Protein AF-A0AB39XY47-F1 (afdb_monomer)

Mean predicted aligned error: 8.13 Å

InterPro domains:
  IPR036514 SGNH hydrolase superfamily [G3DSA:3.40.50.1110] (25-160)

Radius of gyration: 15.99 Å; Cα contacts (8 Å, |Δi|>4): 198; chains: 1; bounding box: 39×41×41 Å

Structure (mmCIF, N/CA/C/O backbone):
data_AF-A0AB39XY47-F1
#
_entry.id   AF-A0AB39XY47-F1
#
loop_
_atom_site.group_PDB
_atom_site.id
_atom_site.type_symbol
_atom_site.label_atom_id
_atom_site.label_alt_id
_atom_site.label_comp_id
_atom_site.label_asym_id
_atom_site.label_entity_id
_atom_site.label_seq_id
_atom_site.pdbx_PDB_ins_code
_atom_site.Cartn_x
_atom_site.Cartn_y
_atom_site.Cartn_z
_atom_site.occupancy
_atom_site.B_iso_or_equiv
_atom_site.auth_seq_id
_atom_site.auth_comp_id
_atom_site.auth_asym_id
_atom_site.auth_atom_id
_atom_site.pdbx_PDB_model_num
ATOM 1 N N . MET A 1 1 ? 9.569 21.085 -5.834 1.00 30.84 1 MET A N 1
ATOM 2 C CA . MET A 1 1 ? 8.261 20.396 -5.794 1.00 30.84 1 MET A CA 1
ATOM 3 C C . MET A 1 1 ? 8.424 19.084 -6.537 1.00 30.84 1 MET A C 1
ATOM 5 O O . MET A 1 1 ? 8.742 19.128 -7.716 1.00 30.84 1 MET A O 1
ATOM 9 N N . ALA A 1 2 ? 8.332 17.947 -5.846 1.00 34.78 2 ALA A N 1
ATOM 10 C CA . ALA A 1 2 ? 8.385 16.633 -6.486 1.00 34.78 2 ALA A CA 1
ATOM 11 C C . ALA A 1 2 ? 7.051 16.361 -7.199 1.00 34.78 2 ALA A C 1
ATOM 13 O O . ALA A 1 2 ? 5.996 16.727 -6.678 1.00 34.78 2 ALA A O 1
ATOM 14 N N . ALA A 1 3 ? 7.094 15.762 -8.390 1.00 32.22 3 ALA A N 1
ATOM 15 C CA . ALA A 1 3 ? 5.884 15.303 -9.063 1.00 32.22 3 ALA A CA 1
ATOM 16 C C . ALA A 1 3 ? 5.197 14.214 -8.206 1.00 32.22 3 ALA A C 1
ATOM 18 O O . ALA A 1 3 ? 5.885 13.444 -7.537 1.00 32.22 3 ALA A O 1
ATOM 19 N N . PRO A 1 4 ? 3.856 14.149 -8.162 1.00 38.88 4 PRO A N 1
ATOM 20 C CA . PRO A 1 4 ? 3.168 13.101 -7.415 1.00 38.88 4 PRO A CA 1
ATOM 21 C C . PRO A 1 4 ? 3.495 11.710 -8.002 1.00 38.88 4 PRO A C 1
ATOM 23 O O . PRO A 1 4 ? 3.726 11.613 -9.212 1.00 38.88 4 PRO A O 1
ATOM 26 N N . PRO A 1 5 ? 3.496 10.635 -7.187 1.00 45.25 5 PRO A N 1
ATOM 27 C CA . PRO A 1 5 ? 3.678 9.271 -7.681 1.00 45.25 5 PRO A CA 1
ATOM 28 C C . PRO A 1 5 ? 2.597 8.890 -8.687 1.00 45.25 5 PRO A C 1
ATOM 30 O O . PRO A 1 5 ? 1.544 9.538 -8.782 1.00 45.25 5 PRO A O 1
ATOM 33 N N . ARG A 1 6 ? 2.837 7.804 -9.426 1.00 44.44 6 ARG A N 1
ATOM 34 C CA . ARG A 1 6 ? 1.897 7.312 -10.431 1.00 44.44 6 ARG A CA 1
ATOM 35 C C . ARG A 1 6 ? 0.641 6.784 -9.737 1.00 44.44 6 ARG A C 1
ATOM 37 O O . ARG A 1 6 ? 0.554 5.628 -9.367 1.00 44.44 6 ARG A O 1
ATOM 44 N N . ARG A 1 7 ? -0.365 7.655 -9.606 1.00 50.88 7 ARG A N 1
ATOM 45 C CA . ARG A 1 7 ? -1.722 7.345 -9.122 1.00 50.88 7 ARG A CA 1
ATOM 46 C C . ARG A 1 7 ? -1.761 6.598 -7.780 1.00 50.88 7 ARG A C 1
ATOM 48 O O . ARG A 1 7 ? -2.158 5.441 -7.716 1.00 50.88 7 ARG A O 1
ATOM 55 N N . ILE A 1 8 ? -1.591 7.334 -6.686 1.00 37.81 8 ILE A N 1
ATOM 56 C CA . ILE A 1 8 ? -2.394 7.032 -5.492 1.00 37.81 8 ILE A CA 1
ATOM 57 C C . ILE A 1 8 ? -3.753 7.711 -5.707 1.00 37.81 8 ILE A C 1
ATOM 59 O O . ILE A 1 8 ? -3.906 8.908 -5.459 1.00 37.81 8 ILE A O 1
ATOM 63 N N . ARG A 1 9 ? -4.723 6.983 -6.271 1.00 37.09 9 ARG A N 1
ATOM 64 C CA . ARG A 1 9 ? -6.141 7.381 -6.263 1.00 37.09 9 ARG A CA 1
ATOM 65 C C . ARG A 1 9 ? -6.869 6.499 -5.248 1.00 37.09 9 ARG A C 1
ATOM 67 O O . ARG A 1 9 ? -6.619 5.302 -5.195 1.00 37.09 9 ARG A O 1
ATOM 74 N N . GLU A 1 10 ? -7.704 7.111 -4.407 1.00 35.38 10 GLU A N 1
ATOM 75 C CA . GLU A 1 10 ? -8.550 6.397 -3.441 1.00 35.38 10 GLU A CA 1
ATOM 76 C C . GLU A 1 10 ? -9.619 5.593 -4.203 1.00 35.38 10 GLU A C 1
ATOM 78 O O . GLU A 1 10 ? -10.635 6.164 -4.588 1.00 35.38 10 GLU A O 1
ATOM 83 N N . ASP A 1 11 ? -9.417 4.287 -4.387 1.00 39.16 11 ASP A N 1
ATOM 84 C CA . ASP A 1 11 ? -10.486 3.357 -4.770 1.00 39.16 11 ASP A CA 1
ATOM 85 C C . ASP A 1 11 ? -10.855 2.526 -3.532 1.00 39.16 11 ASP A C 1
ATOM 87 O O . ASP A 1 11 ? -10.075 1.704 -3.058 1.00 39.16 11 ASP A O 1
ATOM 91 N N . LEU A 1 12 ? -12.018 2.815 -2.939 1.00 44.34 12 LEU A N 1
ATOM 92 C CA . LEU A 1 12 ? -12.516 2.160 -1.724 1.00 44.34 12 LEU A CA 1
ATOM 93 C C . LEU A 1 12 ? -13.264 0.868 -2.098 1.00 44.34 12 LEU A C 1
ATOM 95 O O . LEU A 1 12 ? -14.241 0.935 -2.844 1.00 44.34 12 LEU A O 1
ATOM 99 N N . ARG A 1 13 ? -12.873 -0.284 -1.538 1.00 46.62 13 ARG A N 1
ATOM 100 C CA . ARG A 1 13 ? -13.653 -1.538 -1.572 1.00 46.62 13 ARG A CA 1
ATOM 101 C C . ARG A 1 13 ? -13.983 -2.025 -0.155 1.00 46.62 13 ARG A C 1
ATOM 103 O O . ARG A 1 13 ? -13.185 -1.833 0.763 1.00 46.62 13 ARG A O 1
ATOM 110 N N . GLU A 1 14 ? -15.154 -2.641 0.024 1.00 48.84 14 GLU A N 1
ATOM 111 C CA . GLU A 1 14 ? -15.534 -3.330 1.270 1.00 48.84 14 GLU A CA 1
ATOM 112 C C . GLU A 1 14 ? -14.811 -4.684 1.384 1.00 48.84 14 GLU A C 1
ATOM 114 O O . GLU A 1 14 ? -14.622 -5.379 0.387 1.00 48.84 14 GLU A O 1
ATOM 119 N N . CYS A 1 15 ? -14.449 -5.080 2.607 1.00 43.88 15 CYS A N 1
ATOM 120 C CA . CYS A 1 15 ? -14.070 -6.455 2.936 1.00 43.88 15 CYS A CA 1
ATOM 121 C C . CYS A 1 15 ? -15.161 -7.033 3.853 1.00 43.88 15 CYS A C 1
ATOM 123 O O . CYS A 1 15 ? -15.119 -6.836 5.064 1.00 43.88 15 CYS A O 1
ATOM 125 N N . GLY A 1 16 ? -16.164 -7.689 3.261 1.00 41.53 16 GLY A N 1
ATOM 126 C CA . GLY A 1 16 ? -17.250 -8.366 3.984 1.00 41.53 16 GLY A CA 1
ATOM 127 C C . GLY A 1 16 ? -18.488 -7.510 4.302 1.00 41.53 16 GLY A C 1
ATOM 128 O O . GLY A 1 16 ? -18.511 -6.301 4.097 1.00 41.53 16 GLY A O 1
ATOM 129 N N . THR A 1 17 ? -19.547 -8.177 4.781 1.00 43.78 17 THR A N 1
ATOM 130 C CA . THR A 1 17 ? -20.882 -7.610 5.079 1.00 43.78 17 THR A CA 1
ATOM 131 C C . THR A 1 17 ? -20.941 -6.735 6.332 1.00 43.78 17 THR A C 1
ATOM 133 O O . THR A 1 17 ? -21.904 -5.984 6.503 1.00 43.78 17 THR A O 1
ATOM 136 N N . ASP A 1 18 ? -19.925 -6.807 7.191 1.00 44.25 18 ASP A N 1
ATOM 137 C CA . ASP A 1 18 ? -19.800 -5.956 8.369 1.00 44.25 18 ASP A CA 1
ATOM 138 C C . ASP A 1 18 ? -18.879 -4.782 8.051 1.00 44.25 18 ASP A C 1
ATOM 140 O O . ASP A 1 18 ? -17.776 -4.933 7.536 1.00 44.25 18 ASP A O 1
ATOM 144 N N . ARG A 1 19 ? -19.384 -3.583 8.326 1.00 53.50 19 ARG A N 1
ATOM 145 C CA . ARG A 1 19 ? -18.905 -2.260 7.895 1.00 53.50 19 ARG A CA 1
ATOM 146 C C . ARG A 1 19 ? -17.567 -1.847 8.541 1.00 53.50 19 ARG A C 1
ATOM 148 O O . ARG A 1 19 ? -17.424 -0.702 8.965 1.00 53.50 19 ARG A O 1
ATOM 155 N N . THR A 1 20 ? -16.600 -2.746 8.637 1.00 53.88 20 THR A N 1
ATOM 156 C CA . THR A 1 20 ? -15.464 -2.686 9.573 1.00 53.88 20 THR A CA 1
ATOM 157 C C . THR A 1 20 ? -14.156 -2.286 8.876 1.00 53.88 20 THR A C 1
ATOM 159 O O . THR A 1 20 ? -13.256 -1.731 9.516 1.00 53.88 20 THR A O 1
ATOM 162 N N . CYS A 1 21 ? -14.060 -2.509 7.555 1.00 53.41 21 CYS A N 1
ATOM 163 C CA . CYS A 1 21 ? -12.796 -2.482 6.814 1.00 53.41 21 CYS A CA 1
ATOM 164 C C . CYS A 1 21 ? -12.868 -1.709 5.481 1.00 53.41 21 CYS A C 1
ATOM 166 O O . CYS A 1 21 ? -13.859 -1.799 4.759 1.00 53.41 21 CYS A O 1
ATOM 168 N N . VAL A 1 22 ? -11.786 -1.008 5.121 1.00 62.56 22 VAL A N 1
ATOM 169 C CA . VAL A 1 22 ? -11.529 -0.498 3.754 1.00 62.56 22 VAL A CA 1
ATOM 170 C C . VAL A 1 22 ? -10.401 -1.318 3.128 1.00 62.56 22 VAL A C 1
ATOM 172 O O . VAL A 1 22 ? -9.345 -1.415 3.748 1.00 62.56 22 VAL A O 1
ATOM 175 N N . LEU A 1 23 ? -10.559 -1.802 1.895 1.00 56.69 23 LEU A N 1
ATOM 176 C CA . LEU A 1 23 ? -9.442 -2.200 1.033 1.00 56.69 23 LEU A CA 1
ATOM 177 C C . LEU A 1 23 ? -9.201 -1.104 -0.014 1.00 56.69 23 LEU A C 1
ATOM 179 O O . LEU A 1 23 ? -10.129 -0.716 -0.724 1.00 56.69 23 LEU A O 1
ATOM 183 N N . ILE A 1 24 ? -7.973 -0.591 -0.082 1.00 61.50 24 ILE A N 1
ATOM 184 C CA . ILE A 1 24 ? -7.528 0.357 -1.110 1.00 61.50 24 ILE A CA 1
ATOM 185 C C . ILE A 1 24 ? -6.538 -0.377 -2.007 1.00 61.50 24 ILE A C 1
ATOM 187 O O . ILE A 1 24 ? -5.398 -0.598 -1.599 1.00 61.50 24 ILE A O 1
ATOM 191 N N . ASP A 1 25 ? -6.994 -0.766 -3.197 1.00 53.94 25 ASP A N 1
ATOM 192 C CA . ASP A 1 25 ? -6.225 -1.508 -4.201 1.00 53.94 25 ASP A CA 1
ATOM 193 C C . ASP A 1 25 ? -6.469 -0.879 -5.587 1.00 53.94 25 ASP A C 1
ATOM 195 O O . ASP A 1 25 ? -7.628 -0.606 -5.926 1.00 53.94 25 ASP A O 1
ATOM 199 N N . PRO A 1 26 ? -5.422 -0.610 -6.389 1.00 47.44 26 PRO A N 1
ATOM 200 C CA . PRO A 1 26 ? -5.575 -0.046 -7.723 1.00 47.44 26 PRO A CA 1
ATOM 201 C C . PRO A 1 26 ? -6.144 -1.034 -8.757 1.00 47.44 26 PRO A C 1
ATOM 203 O O . PRO A 1 26 ? -6.455 -0.612 -9.873 1.00 47.44 26 PRO A O 1
ATOM 206 N N . VAL A 1 27 ? -6.279 -2.323 -8.428 1.00 45.97 27 VAL A N 1
ATOM 207 C CA . VAL A 1 27 ? -6.814 -3.351 -9.326 1.00 45.97 27 VAL A CA 1
ATOM 208 C C . VAL A 1 27 ? -8.340 -3.430 -9.215 1.00 45.97 27 VAL A C 1
ATOM 210 O O . VAL A 1 27 ? -8.945 -3.516 -8.143 1.00 45.97 27 VAL A O 1
ATOM 213 N N . GLY A 1 28 ? -8.967 -3.305 -10.384 1.00 40.75 28 GLY A N 1
ATOM 214 C CA . GLY A 1 28 ? -10.383 -3.068 -10.633 1.00 40.75 28 GLY A CA 1
ATOM 215 C C . GLY A 1 28 ? -11.251 -4.312 -10.802 1.00 40.75 28 GLY A C 1
ATOM 216 O O . GLY A 1 28 ? -11.268 -4.861 -11.893 1.00 40.75 28 GLY A O 1
ATOM 217 N N . VAL A 1 29 ? -12.121 -4.632 -9.838 1.00 37.50 29 VAL A N 1
ATOM 218 C CA . VAL A 1 29 ? -13.462 -5.179 -10.147 1.00 37.50 29 VAL A CA 1
ATOM 219 C C . VAL A 1 29 ? -14.499 -4.214 -9.592 1.00 37.50 29 VAL A C 1
ATOM 221 O O . VAL A 1 29 ? -14.677 -4.120 -8.382 1.00 37.50 29 VAL A O 1
ATOM 224 N N . HIS A 1 30 ? -15.166 -3.439 -10.450 1.00 38.03 30 HIS A N 1
ATOM 225 C CA . HIS A 1 30 ? -16.247 -2.537 -10.038 1.00 38.03 30 HIS A CA 1
ATOM 226 C C . HIS A 1 30 ? -17.433 -3.323 -9.451 1.00 38.03 30 HIS A C 1
ATOM 228 O O . HIS A 1 30 ? -18.382 -3.655 -10.155 1.00 38.03 30 HIS A O 1
ATOM 234 N N . VAL A 1 31 ? -17.408 -3.587 -8.145 1.00 37.53 31 VAL A N 1
ATOM 235 C CA . VAL A 1 31 ? -18.562 -4.077 -7.384 1.00 37.53 31 VAL A CA 1
ATOM 236 C C . VAL A 1 31 ? -19.347 -2.891 -6.827 1.00 37.53 31 VAL A C 1
ATOM 238 O O . VAL A 1 31 ? -19.251 -2.564 -5.655 1.00 37.53 31 VAL A O 1
ATOM 241 N N . GLY A 1 32 ? -20.111 -2.216 -7.690 1.00 41.69 32 GLY A N 1
ATOM 242 C CA . GLY A 1 32 ? -21.036 -1.150 -7.290 1.00 41.69 32 GLY A CA 1
ATOM 243 C C . GLY A 1 32 ? -20.372 0.125 -6.743 1.00 41.69 32 GLY A C 1
ATOM 244 O O . GLY A 1 32 ? -19.290 0.124 -6.164 1.00 41.69 32 GLY A O 1
ATOM 245 N N . VAL A 1 33 ? -21.025 1.272 -6.932 1.00 48.03 33 VAL A N 1
ATOM 246 C CA . VAL A 1 33 ? -20.626 2.495 -6.225 1.00 48.03 33 VAL A CA 1
ATOM 247 C C . VAL A 1 33 ? -21.173 2.381 -4.811 1.00 48.03 33 VAL A C 1
ATOM 249 O O . VAL A 1 33 ? -22.352 2.636 -4.569 1.00 48.03 33 VAL A O 1
ATOM 252 N N . TRP A 1 34 ? -20.331 1.961 -3.875 1.00 53.53 34 TRP A N 1
ATOM 253 C CA . TRP A 1 34 ? -20.697 1.971 -2.469 1.00 53.53 34 TRP A CA 1
ATOM 254 C C . TRP A 1 34 ? -20.941 3.413 -1.995 1.00 53.53 34 TRP A C 1
ATOM 256 O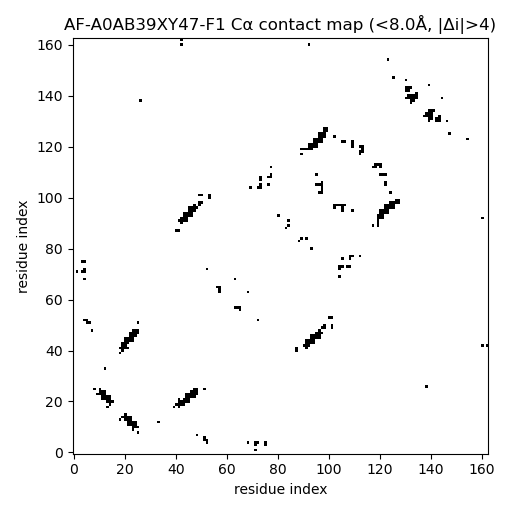 O . TRP A 1 34 ? -20.052 4.268 -2.049 1.00 53.53 34 TRP A O 1
ATOM 266 N N . GLN A 1 35 ? -22.159 3.706 -1.531 1.00 62.06 35 GLN A N 1
ATOM 267 C CA . GLN A 1 35 ? -22.487 5.007 -0.948 1.00 62.06 35 GLN A CA 1
ATOM 268 C C . GLN A 1 35 ? -22.062 5.049 0.516 1.00 62.06 35 GLN A C 1
ATOM 270 O O . GLN A 1 35 ? -22.812 4.659 1.408 1.00 62.06 35 GLN A O 1
ATOM 275 N N . LYS A 1 36 ? -20.856 5.570 0.754 1.00 61.59 36 LYS A N 1
ATOM 276 C CA . LYS A 1 36 ? -20.292 5.778 2.088 1.00 61.59 36 LYS A CA 1
ATOM 277 C C . LYS A 1 36 ? -21.209 6.617 2.985 1.00 61.59 36 LYS A C 1
ATOM 279 O O . LYS A 1 36 ? -21.312 7.827 2.759 1.00 61.59 36 LYS A O 1
ATOM 284 N N . PRO A 1 37 ? -21.779 6.061 4.069 1.00 72.19 37 PRO A N 1
ATOM 285 C CA . PRO A 1 37 ? -22.448 6.878 5.072 1.00 72.19 37 PRO A CA 1
ATOM 286 C C . PRO A 1 37 ? -21.445 7.849 5.711 1.00 72.19 37 PRO A C 1
ATOM 288 O O . PRO A 1 37 ? -20.317 7.467 6.030 1.00 72.19 37 PRO A O 1
ATOM 291 N N . GLY A 1 38 ? -21.845 9.100 5.962 1.00 72.75 38 GLY A N 1
ATOM 292 C CA . GLY A 1 38 ? -20.973 10.094 6.617 1.00 72.75 38 GLY A CA 1
ATOM 293 C C . GLY A 1 38 ? -20.500 9.674 8.019 1.00 72.75 38 GLY A C 1
ATOM 294 O O . GLY A 1 38 ? -19.446 10.112 8.493 1.00 72.75 38 GLY A O 1
ATOM 295 N N . THR A 1 39 ? -21.246 8.769 8.653 1.00 78.81 39 THR A N 1
ATOM 296 C CA . THR A 1 39 ? -20.960 8.154 9.954 1.00 78.81 39 THR A CA 1
ATOM 297 C C . THR A 1 39 ? -19.973 6.993 9.887 1.00 78.81 39 THR A C 1
ATOM 299 O O . THR A 1 39 ? -19.539 6.517 10.931 1.00 78.81 39 THR A O 1
ATOM 302 N N . TRP A 1 40 ? -19.584 6.532 8.697 1.00 78.62 40 TRP A N 1
ATOM 303 C CA . TRP A 1 40 ? -18.699 5.383 8.585 1.00 78.62 40 TRP A CA 1
ATOM 304 C C . TRP A 1 40 ? -17.289 5.697 9.091 1.00 78.62 40 TRP A C 1
ATOM 306 O O . TRP A 1 40 ? -16.641 6.652 8.638 1.00 78.62 40 TRP A O 1
ATOM 316 N N . ARG A 1 41 ? -16.828 4.892 10.049 1.00 82.56 41 ARG A N 1
ATOM 317 C CA . ARG A 1 41 ? -15.513 4.972 10.690 1.00 82.56 41 ARG A CA 1
ATOM 318 C C . ARG A 1 41 ? -14.956 3.548 10.799 1.00 82.56 41 ARG A C 1
ATOM 320 O O . ARG A 1 41 ? -15.395 2.822 11.684 1.00 82.56 41 ARG A O 1
ATOM 327 N N . PRO A 1 42 ? -14.061 3.130 9.890 1.00 86.50 42 PRO A N 1
ATOM 328 C CA . PRO A 1 42 ? -13.533 1.773 9.900 1.00 86.50 42 PRO A CA 1
ATOM 329 C C . PRO A 1 42 ? -12.587 1.563 11.088 1.00 86.50 42 PRO A C 1
ATOM 331 O O . PRO A 1 42 ? -11.762 2.433 11.397 1.00 86.50 42 PRO A O 1
ATOM 334 N N . GLN A 1 43 ? -12.658 0.389 11.719 1.00 89.12 43 GLN A N 1
ATOM 335 C CA . GLN A 1 43 ? -11.623 -0.046 12.659 1.00 89.12 43 GLN A CA 1
ATOM 336 C C . GLN A 1 43 ? -10.355 -0.510 11.931 1.00 89.12 43 GLN A C 1
ATOM 338 O O . GLN A 1 43 ? -9.275 -0.436 12.513 1.00 89.12 43 GLN A O 1
ATOM 343 N N . LEU A 1 44 ? -10.463 -0.944 10.670 1.00 91.81 44 LEU A N 1
ATOM 344 C CA . LEU A 1 44 ? -9.344 -1.437 9.869 1.00 91.81 44 LEU A CA 1
ATOM 345 C C . LEU A 1 44 ? -9.287 -0.776 8.485 1.00 91.81 44 LEU A C 1
ATOM 347 O O . LEU A 1 44 ? -10.287 -0.659 7.782 1.00 91.81 44 LEU A O 1
ATOM 351 N N . VAL A 1 45 ? -8.095 -0.390 8.044 1.00 93.00 45 VAL A N 1
ATOM 352 C CA . VAL A 1 45 ? -7.841 0.039 6.663 1.00 93.00 45 VAL A CA 1
ATOM 353 C C . VAL A 1 45 ? -6.671 -0.757 6.113 1.00 93.00 45 VAL A C 1
ATOM 355 O O . VAL A 1 45 ? -5.574 -0.675 6.653 1.00 93.00 45 VAL A O 1
ATOM 358 N N . VAL A 1 46 ? -6.892 -1.501 5.037 1.00 95.25 46 VAL A N 1
ATOM 359 C CA . VAL A 1 46 ? -5.866 -2.247 4.307 1.00 95.25 46 VAL A CA 1
ATOM 360 C C . VAL A 1 46 ? -5.480 -1.447 3.065 1.00 95.25 46 VAL A C 1
ATOM 362 O O . VAL A 1 46 ? -6.330 -1.105 2.243 1.00 95.25 46 VAL A O 1
ATOM 365 N N . VAL A 1 47 ? -4.198 -1.118 2.938 1.00 95.19 47 VAL A N 1
ATOM 366 C CA . VAL A 1 47 ? -3.643 -0.334 1.830 1.00 95.19 47 VAL A CA 1
ATOM 367 C C . VAL A 1 47 ? -2.701 -1.219 1.030 1.00 95.19 47 VAL A C 1
ATOM 369 O O . VAL A 1 47 ? -1.620 -1.543 1.517 1.00 95.19 47 VAL A O 1
ATOM 372 N N . ASN A 1 48 ? -3.102 -1.577 -0.186 1.00 93.56 48 ASN A N 1
ATOM 373 C CA . ASN A 1 48 ? -2.305 -2.339 -1.139 1.00 93.56 48 ASN A CA 1
ATOM 374 C C . ASN A 1 48 ? -2.010 -1.474 -2.368 1.00 93.56 48 ASN A C 1
ATOM 376 O O . ASN A 1 48 ? -2.695 -1.539 -3.383 1.00 93.56 48 ASN A O 1
ATOM 380 N N . LEU A 1 49 ? -1.011 -0.601 -2.249 1.00 90.25 49 LEU A N 1
ATOM 381 C CA . LEU A 1 49 ? -0.568 0.295 -3.319 1.00 90.25 49 LEU A CA 1
ATOM 382 C C . LEU A 1 49 ? 0.927 0.078 -3.555 1.00 90.25 49 LEU A C 1
ATOM 384 O O . LEU A 1 49 ? 1.660 -0.170 -2.606 1.00 90.25 49 LEU A O 1
ATOM 388 N N . GLY A 1 50 ? 1.375 0.181 -4.807 1.00 90.88 50 GLY A N 1
ATOM 389 C CA . GLY A 1 50 ? 2.792 0.069 -5.173 1.00 90.88 50 GLY A CA 1
ATOM 390 C C . GLY A 1 50 ? 3.046 -0.684 -6.476 1.00 90.88 50 GLY A C 1
ATOM 391 O O . GLY A 1 50 ? 3.978 -0.344 -7.200 1.00 90.88 50 GLY A O 1
ATOM 392 N N . THR A 1 51 ? 2.185 -1.633 -6.855 1.00 90.19 51 THR A N 1
ATOM 393 C CA . THR A 1 51 ? 2.356 -2.405 -8.101 1.00 90.19 51 THR A CA 1
ATOM 394 C C . THR A 1 51 ? 2.480 -1.505 -9.332 1.00 90.19 51 THR A C 1
ATOM 396 O O . THR A 1 51 ? 3.353 -1.715 -10.165 1.00 90.19 51 THR A O 1
ATOM 399 N N . ASN A 1 52 ? 1.684 -0.439 -9.439 1.00 87.81 52 ASN A N 1
ATOM 400 C CA . ASN A 1 52 ? 1.753 0.483 -10.583 1.00 87.81 52 ASN A CA 1
ATOM 401 C C . ASN A 1 52 ? 2.995 1.382 -10.591 1.00 87.81 52 ASN A C 1
ATOM 403 O O . ASN A 1 52 ? 3.388 1.873 -11.648 1.00 87.81 52 ASN A O 1
ATOM 407 N N . ASP A 1 53 ? 3.604 1.624 -9.433 1.00 89.44 53 ASP A N 1
ATOM 408 C CA . ASP A 1 53 ? 4.823 2.422 -9.339 1.00 89.44 53 ASP A CA 1
ATOM 409 C C . ASP A 1 53 ? 6.049 1.606 -9.778 1.00 89.44 53 ASP A C 1
ATOM 411 O O . ASP A 1 53 ? 6.970 2.176 -10.361 1.00 89.44 53 ASP A O 1
ATOM 415 N N . PHE A 1 54 ? 6.041 0.284 -9.547 1.00 93.31 54 PHE A N 1
ATOM 416 C CA . PHE A 1 54 ? 7.219 -0.585 -9.696 1.00 93.31 54 PHE A CA 1
ATOM 417 C C . PHE A 1 54 ? 7.048 -1.785 -10.650 1.00 93.31 54 PHE A C 1
ATOM 419 O O . PHE A 1 54 ? 7.968 -2.591 -10.770 1.00 93.31 54 PHE A O 1
ATOM 426 N N . SER A 1 55 ? 5.912 -1.925 -11.342 1.00 86.88 55 SER A N 1
ATOM 427 C CA . SER A 1 55 ? 5.681 -3.000 -12.334 1.00 86.88 55 SER A CA 1
ATOM 428 C C . SER A 1 55 ? 6.480 -2.823 -13.625 1.00 86.88 55 SER A C 1
ATOM 430 O O . SER A 1 55 ? 6.650 -3.778 -14.379 1.00 86.88 55 SER A O 1
ATOM 432 N N . THR A 1 56 ? 7.007 -1.624 -13.876 1.00 89.06 56 THR A N 1
ATOM 433 C C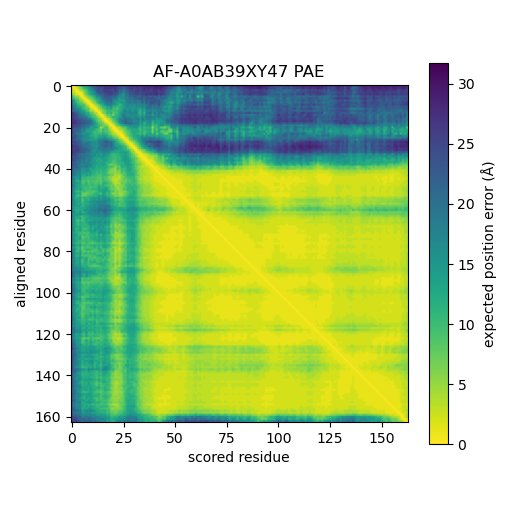A . THR A 1 56 ? 7.916 -1.355 -14.990 1.00 89.06 56 THR A CA 1
ATOM 434 C C . THR A 1 56 ? 9.194 -0.707 -14.485 1.00 89.06 56 THR A C 1
ATOM 436 O O . THR A 1 56 ? 9.188 0.042 -13.506 1.00 89.06 56 THR A O 1
ATOM 439 N N . ALA A 1 57 ? 10.292 -0.913 -15.212 1.00 90.94 57 ALA A N 1
ATOM 440 C CA . ALA A 1 57 ? 11.454 -0.049 -15.062 1.00 90.94 57 ALA A CA 1
ATOM 441 C C . ALA A 1 57 ? 11.065 1.418 -15.329 1.00 90.94 57 ALA A C 1
ATOM 443 O O . ALA A 1 57 ? 10.066 1.710 -15.994 1.00 90.94 57 ALA A O 1
ATOM 444 N N . VAL A 1 58 ? 11.867 2.349 -14.814 1.00 91.31 58 VAL A N 1
ATOM 445 C CA . VAL A 1 58 ? 11.725 3.764 -15.166 1.00 91.31 58 VAL A CA 1
ATOM 446 C C . VAL A 1 58 ? 12.038 3.924 -16.655 1.00 91.31 58 VAL A C 1
ATOM 448 O O . VAL A 1 58 ? 13.132 3.578 -17.101 1.00 91.31 58 VAL A O 1
ATOM 451 N N . ASN A 1 59 ? 11.075 4.422 -17.426 1.00 88.81 59 ASN A N 1
ATOM 452 C CA . ASN A 1 59 ? 11.178 4.546 -18.873 1.00 88.81 59 ASN A CA 1
ATOM 453 C C . ASN A 1 59 ? 11.943 5.818 -19.270 1.00 88.81 59 ASN A C 1
ATOM 455 O O . ASN A 1 59 ? 11.936 6.813 -18.542 1.00 88.81 59 ASN A O 1
ATOM 459 N N . PRO A 1 60 ? 12.558 5.853 -20.463 1.00 90.38 60 PRO A N 1
ATOM 460 C CA . PRO A 1 60 ? 13.094 7.092 -21.012 1.00 90.38 60 PRO A CA 1
ATOM 461 C C . PRO A 1 60 ? 12.022 8.195 -21.075 1.00 90.38 60 PRO A C 1
ATOM 463 O O . PRO A 1 60 ? 10.930 7.977 -21.593 1.00 90.38 60 PRO A O 1
ATOM 466 N N . GLY A 1 61 ? 12.341 9.385 -20.560 1.00 89.88 61 GLY A N 1
ATOM 467 C CA . GLY A 1 61 ? 11.428 10.538 -20.527 1.00 89.88 61 GLY A CA 1
ATOM 468 C C . GLY A 1 61 ? 10.643 10.708 -19.221 1.00 89.88 61 GLY A C 1
ATOM 469 O O . GLY A 1 61 ? 10.049 11.765 -19.008 1.00 89.88 61 GLY A O 1
ATOM 470 N N . GLU A 1 62 ? 10.683 9.728 -18.315 1.00 90.56 62 GLU A N 1
ATOM 471 C CA . GLU A 1 62 ? 10.271 9.935 -16.926 1.00 90.56 62 GLU A CA 1
ATO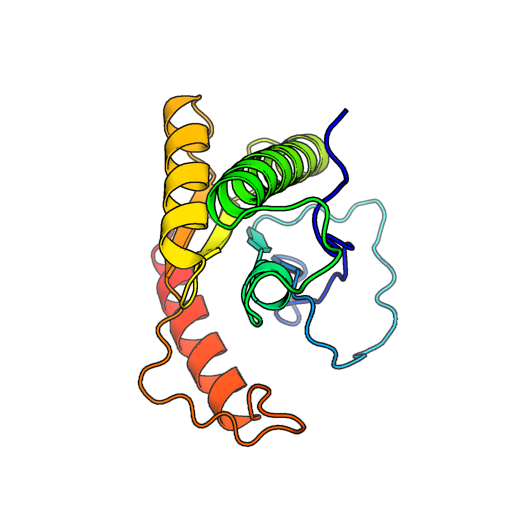M 472 C C . GLU A 1 62 ? 11.180 10.970 -16.230 1.00 90.56 62 GLU A C 1
ATOM 474 O O . GLU A 1 62 ? 12.393 10.956 -16.440 1.00 90.56 62 GLU A O 1
ATOM 479 N N . PRO A 1 63 ? 10.658 11.791 -15.300 1.00 93.38 63 PRO A N 1
ATOM 480 C CA . PRO A 1 63 ? 11.483 12.682 -14.479 1.00 93.38 63 PRO A CA 1
ATOM 481 C C . PRO A 1 63 ? 12.200 11.954 -13.324 1.00 93.38 63 PRO A C 1
ATOM 483 O O . PRO A 1 63 ? 12.717 12.597 -12.409 1.00 93.38 63 PRO A O 1
ATOM 486 N N . TRP A 1 64 ? 12.187 10.620 -13.318 1.00 93.19 64 TRP A N 1
ATOM 487 C CA . TRP A 1 64 ? 12.614 9.792 -12.197 1.00 93.19 64 TRP A CA 1
ATOM 488 C C . TRP A 1 64 ? 13.917 9.052 -12.501 1.00 93.19 64 TRP A C 1
ATOM 490 O O . TRP A 1 64 ? 14.224 8.718 -13.640 1.00 93.19 64 TRP A O 1
ATOM 500 N N . THR A 1 65 ? 14.666 8.750 -11.448 1.00 95.81 65 THR A N 1
ATOM 501 C CA . THR A 1 65 ? 15.637 7.655 -11.398 1.00 95.81 65 THR A CA 1
ATOM 502 C C . THR A 1 65 ? 15.046 6.563 -10.501 1.00 95.81 65 THR A C 1
ATOM 504 O O . THR A 1 65 ? 14.101 6.851 -9.760 1.00 95.81 65 THR A O 1
ATOM 507 N N . PRO A 1 66 ? 15.571 5.323 -10.502 1.00 93.81 66 PRO A N 1
ATOM 508 C CA . PRO A 1 66 ? 15.113 4.299 -9.560 1.00 93.81 66 PRO A CA 1
ATOM 509 C C . PRO A 1 66 ? 15.142 4.779 -8.098 1.00 93.81 66 PRO A C 1
ATOM 511 O O . PRO A 1 66 ? 14.162 4.626 -7.370 1.00 93.81 66 PRO A O 1
ATOM 514 N N . ASP A 1 67 ? 16.216 5.462 -7.698 1.00 95.69 67 ASP A N 1
ATOM 515 C CA . ASP A 1 67 ? 16.361 5.984 -6.337 1.00 95.69 67 ASP A CA 1
ATOM 516 C C . ASP A 1 67 ? 15.382 7.122 -6.030 1.00 95.69 67 ASP A C 1
ATOM 518 O O . ASP A 1 67 ? 14.794 7.158 -4.944 1.00 95.69 67 ASP A O 1
ATOM 522 N N . SER A 1 68 ? 15.176 8.055 -6.970 1.00 95.62 68 SER A N 1
ATOM 523 C CA . SER A 1 68 ? 14.247 9.168 -6.747 1.00 95.62 68 SER A CA 1
ATOM 524 C C . SER A 1 68 ? 12.787 8.717 -6.787 1.00 95.62 68 SER A C 1
ATOM 526 O O . SER A 1 68 ? 11.980 9.254 -6.027 1.00 95.62 68 SER A O 1
ATOM 528 N N . LEU A 1 69 ? 12.461 7.680 -7.568 1.00 95.69 69 LEU A N 1
ATOM 529 C CA . LEU A 1 69 ? 11.164 7.004 -7.534 1.00 95.69 69 LEU A CA 1
ATOM 530 C C . LEU A 1 69 ? 10.934 6.332 -6.177 1.00 95.69 69 LEU A C 1
ATOM 532 O O . LEU A 1 69 ? 9.913 6.585 -5.545 1.00 95.69 69 LEU A O 1
ATOM 536 N N . ALA A 1 70 ? 11.892 5.543 -5.682 1.00 96.31 70 ALA A N 1
ATOM 537 C CA . ALA A 1 70 ? 11.787 4.897 -4.374 1.00 96.31 70 ALA A CA 1
ATOM 538 C C . ALA A 1 70 ? 11.638 5.918 -3.230 1.00 96.31 70 ALA A C 1
ATOM 540 O O . ALA A 1 70 ? 10.833 5.737 -2.313 1.00 96.31 70 ALA A O 1
ATOM 541 N N . ALA A 1 71 ? 12.389 7.022 -3.276 1.00 96.69 71 ALA A N 1
ATOM 542 C CA . ALA A 1 71 ? 12.265 8.106 -2.305 1.00 96.69 71 ALA A CA 1
ATOM 543 C C . ALA A 1 71 ? 10.904 8.817 -2.391 1.00 96.69 71 ALA A C 1
ATOM 545 O O . ALA A 1 71 ? 10.247 8.992 -1.361 1.00 96.69 71 ALA A O 1
ATOM 546 N N . GLY A 1 72 ? 10.462 9.176 -3.600 1.00 95.38 72 GLY A N 1
ATOM 547 C CA . GLY A 1 72 ? 9.165 9.809 -3.837 1.00 95.38 72 GLY A CA 1
ATOM 548 C C . GLY A 1 72 ? 7.997 8.923 -3.408 1.00 95.38 72 GLY A C 1
ATOM 549 O O . GLY A 1 72 ? 7.081 9.395 -2.734 1.00 95.38 72 GLY A O 1
ATOM 550 N N . TYR A 1 73 ? 8.077 7.625 -3.705 1.00 96.44 73 TYR A N 1
ATOM 551 C CA . TYR A 1 73 ? 7.108 6.622 -3.280 1.00 96.44 73 TYR A CA 1
ATOM 552 C C . TYR A 1 73 ? 6.987 6.563 -1.755 1.00 96.44 73 TYR A C 1
ATOM 554 O O . TYR A 1 73 ? 5.889 6.718 -1.229 1.00 96.44 73 TYR A O 1
ATOM 562 N N . ARG A 1 74 ? 8.103 6.419 -1.022 1.00 98.31 74 ARG A N 1
ATOM 563 C CA . ARG A 1 74 ? 8.075 6.380 0.454 1.00 98.31 74 ARG A CA 1
ATOM 564 C C . ARG A 1 74 ? 7.467 7.646 1.055 1.00 98.31 74 ARG A C 1
ATOM 566 O O . ARG A 1 74 ? 6.658 7.543 1.974 1.00 98.31 74 ARG A O 1
ATOM 573 N N . SER A 1 75 ? 7.827 8.818 0.524 1.00 96.31 75 SER A N 1
ATOM 574 C CA . SER A 1 75 ? 7.259 10.096 0.971 1.00 96.31 75 SER A CA 1
ATOM 575 C C . SER A 1 75 ? 5.745 10.115 0.778 1.00 96.31 75 SER A C 1
ATOM 577 O O . SER A 1 75 ? 5.000 10.335 1.727 1.00 96.31 75 SER A O 1
ATOM 579 N N . ALA A 1 76 ? 5.274 9.824 -0.433 1.00 93.88 76 ALA A N 1
ATOM 580 C CA . ALA A 1 76 ? 3.856 9.907 -0.745 1.00 93.88 76 ALA A CA 1
ATOM 581 C C . ALA A 1 76 ? 3.018 8.828 -0.049 1.00 93.88 76 ALA A C 1
ATOM 583 O O . ALA A 1 76 ? 1.894 9.107 0.368 1.00 93.88 76 ALA A O 1
ATOM 584 N N . TYR A 1 77 ? 3.555 7.616 0.109 1.00 96.31 77 TYR A N 1
ATOM 585 C CA . TYR A 1 77 ? 2.904 6.553 0.870 1.00 96.31 77 TYR A CA 1
ATOM 586 C C . TYR A 1 77 ? 2.781 6.955 2.344 1.00 96.31 77 TYR A C 1
ATOM 588 O O . TYR A 1 77 ? 1.704 6.839 2.924 1.00 96.31 77 TYR A O 1
ATOM 596 N N . GLY A 1 78 ? 3.846 7.502 2.943 1.00 96.25 78 GLY A N 1
ATOM 597 C CA . GLY A 1 78 ? 3.824 8.033 4.308 1.00 96.25 78 GLY A CA 1
ATOM 598 C C . GLY A 1 78 ? 2.790 9.148 4.498 1.00 96.25 78 GLY A C 1
ATOM 599 O O . GLY A 1 78 ? 1.984 9.080 5.429 1.00 96.25 78 GLY A O 1
ATOM 600 N N . ASP A 1 79 ? 2.751 10.118 3.579 1.00 94.31 79 ASP A N 1
ATOM 601 C CA . ASP A 1 79 ? 1.755 11.198 3.572 1.00 94.31 79 ASP A CA 1
ATOM 602 C C . ASP A 1 79 ? 0.328 10.649 3.443 1.00 94.31 79 ASP A C 1
ATOM 604 O O . ASP A 1 79 ? -0.610 11.147 4.070 1.00 94.31 79 ASP A O 1
ATOM 608 N N . PHE A 1 80 ? 0.142 9.605 2.633 1.00 95.25 80 PHE A N 1
ATOM 609 C CA . PHE A 1 80 ? -1.148 8.948 2.478 1.00 95.25 80 PHE A CA 1
ATOM 610 C C . PHE A 1 80 ? -1.596 8.254 3.770 1.00 95.25 80 PHE A C 1
ATOM 612 O O . PHE A 1 80 ? -2.728 8.470 4.209 1.00 95.25 80 PHE A O 1
ATOM 619 N N . LEU A 1 81 ? -0.711 7.509 4.442 1.00 95.69 81 LEU A N 1
ATOM 620 C CA . LEU A 1 81 ? -1.025 6.912 5.745 1.00 95.69 81 LEU A CA 1
ATOM 621 C C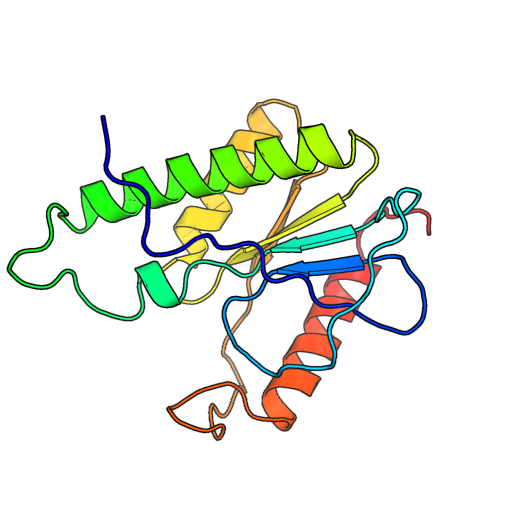 . LEU A 1 81 ? -1.362 7.981 6.790 1.00 95.69 81 LEU A C 1
ATOM 623 O O . LEU A 1 81 ? -2.297 7.807 7.573 1.00 95.69 81 LEU A O 1
ATOM 627 N N . GLN A 1 82 ? -0.668 9.122 6.768 1.00 95.12 82 GLN A N 1
ATOM 628 C CA . GLN A 1 82 ? -0.991 10.245 7.644 1.00 95.12 82 GLN A CA 1
ATOM 629 C C . GLN A 1 82 ? -2.381 10.823 7.350 1.00 95.12 82 GLN A C 1
ATOM 631 O O . GLN A 1 82 ? -3.132 11.106 8.283 1.00 95.12 82 GLN A O 1
ATOM 636 N N . LYS A 1 83 ? -2.768 10.961 6.076 1.00 90.88 83 LYS A N 1
ATOM 637 C CA . LYS A 1 83 ? -4.126 11.392 5.700 1.00 90.88 83 LYS A CA 1
ATOM 638 C C . LYS A 1 83 ? -5.187 10.422 6.216 1.00 90.88 83 LYS A C 1
ATOM 640 O O . LYS A 1 83 ? -6.192 10.873 6.764 1.00 90.88 83 LYS A O 1
ATOM 645 N N . LEU A 1 84 ? -4.958 9.112 6.093 1.00 92.38 84 LEU A N 1
ATOM 646 C CA . LEU A 1 84 ? -5.854 8.086 6.640 1.00 92.38 84 LEU A CA 1
ATOM 647 C C . LEU A 1 84 ? -5.963 8.197 8.165 1.00 92.38 84 LEU A C 1
ATOM 649 O O . LEU A 1 84 ? -7.074 8.203 8.695 1.00 92.38 84 LEU A O 1
ATOM 653 N N . ARG A 1 85 ? -4.834 8.370 8.861 1.00 93.75 85 ARG A N 1
ATOM 654 C CA . ARG A 1 85 ? -4.794 8.575 10.314 1.00 93.75 85 ARG A CA 1
ATOM 655 C C . ARG A 1 85 ? -5.581 9.816 10.738 1.00 93.75 85 ARG A C 1
ATOM 657 O O . ARG A 1 85 ? -6.397 9.725 11.649 1.00 93.75 85 ARG A O 1
ATOM 664 N N . THR A 1 86 ? -5.403 10.947 10.056 1.00 92.38 86 THR A N 1
ATOM 665 C CA . THR A 1 86 ? -6.168 12.180 10.311 1.00 92.38 86 THR A CA 1
ATOM 666 C C . THR A 1 86 ? -7.663 11.985 10.056 1.00 92.38 86 THR A C 1
ATOM 668 O O . THR A 1 86 ? -8.494 12.509 10.792 1.00 92.38 86 THR A O 1
ATOM 671 N N . ARG A 1 87 ? -8.023 11.220 9.019 1.00 89.62 87 ARG A N 1
ATOM 672 C CA . ARG A 1 87 ? -9.417 11.004 8.616 1.00 89.62 87 ARG A CA 1
ATOM 673 C C . ARG A 1 87 ? -10.175 10.056 9.543 1.00 89.62 87 ARG A C 1
ATOM 675 O O . ARG A 1 87 ? -11.363 10.274 9.776 1.00 89.62 87 ARG A O 1
ATOM 682 N N . TYR A 1 88 ? -9.522 8.995 10.012 1.00 88.38 88 TYR A N 1
ATOM 683 C CA . TYR A 1 88 ? -10.175 7.905 10.742 1.00 88.38 88 TYR A CA 1
ATOM 684 C C . TYR A 1 88 ? -9.824 7.853 12.237 1.00 88.38 88 TYR A C 1
ATOM 686 O O . TYR A 1 88 ? -10.559 7.249 13.012 1.00 88.38 88 TYR A O 1
ATOM 694 N N . GLY A 1 89 ? -8.800 8.591 12.673 1.00 91.06 89 GLY A N 1
ATOM 695 C CA . GLY A 1 89 ? -8.423 8.735 14.079 1.00 91.06 89 GLY A CA 1
ATOM 696 C C . GLY A 1 89 ? -7.465 7.646 14.565 1.00 91.06 89 GLY A C 1
ATOM 697 O O . GLY A 1 89 ? -7.141 6.708 13.842 1.00 91.06 89 GLY A O 1
ATOM 698 N N . ALA A 1 90 ? -6.978 7.779 15.803 1.00 91.25 90 ALA A N 1
ATOM 699 C CA . ALA A 1 90 ? -5.956 6.896 16.382 1.00 91.25 90 ALA A CA 1
ATOM 700 C C . ALA A 1 90 ? -6.438 5.452 16.629 1.00 91.25 90 ALA A C 1
ATOM 702 O O . ALA A 1 90 ? -5.622 4.538 16.662 1.00 91.25 90 ALA A O 1
ATOM 703 N N . GLY A 1 91 ? -7.753 5.237 16.756 1.00 90.00 91 GLY A N 1
ATOM 704 C CA . GLY A 1 91 ? -8.337 3.908 16.977 1.00 90.00 91 GLY A CA 1
ATOM 705 C C . GLY A 1 91 ? -8.351 2.998 15.743 1.00 90.00 91 GLY A C 1
ATOM 706 O O . GLY A 1 91 ? -8.575 1.800 15.878 1.00 90.00 91 GLY A O 1
ATOM 707 N N . THR A 1 92 ? -8.110 3.534 14.544 1.00 91.50 92 TH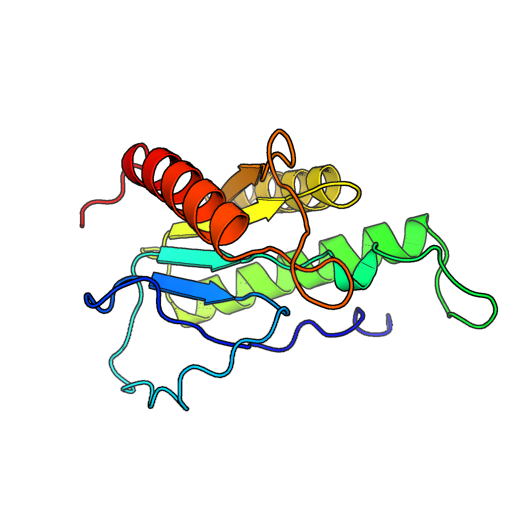R A N 1
ATOM 708 C CA . THR A 1 92 ? -8.080 2.734 13.313 1.00 91.50 92 THR A CA 1
ATOM 709 C C . THR A 1 92 ? -6.746 2.004 13.175 1.00 91.50 92 THR A C 1
ATOM 711 O O . THR A 1 92 ? -5.680 2.617 13.174 1.00 91.50 92 THR A O 1
ATOM 714 N N . THR A 1 93 ? -6.780 0.692 12.995 1.00 95.00 93 THR A N 1
ATOM 71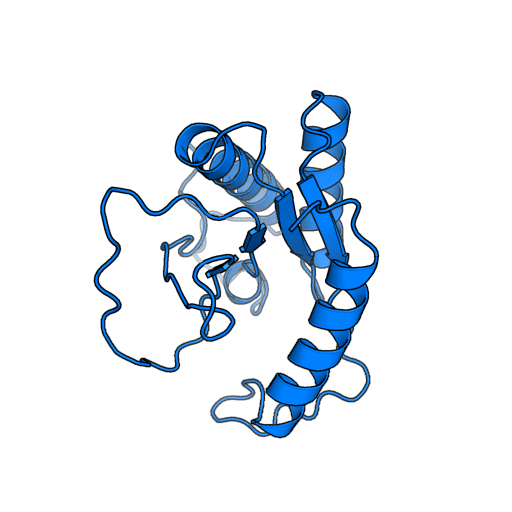5 C CA . THR A 1 93 ? -5.604 -0.064 12.566 1.00 95.00 93 THR A CA 1
ATOM 716 C C . THR A 1 93 ? -5.415 0.122 11.065 1.00 95.00 93 THR A C 1
ATOM 718 O O . THR A 1 93 ? -6.360 -0.017 10.291 1.00 95.00 93 THR A O 1
ATOM 721 N N . ILE A 1 94 ? -4.199 0.452 10.641 1.00 95.88 94 ILE A N 1
ATOM 722 C CA . ILE A 1 94 ? -3.851 0.586 9.226 1.00 95.88 94 ILE A CA 1
ATOM 723 C C . ILE A 1 94 ? -2.882 -0.538 8.877 1.00 95.88 94 ILE A C 1
ATOM 725 O O . ILE A 1 94 ? -1.785 -0.588 9.420 1.00 95.88 94 ILE A O 1
ATOM 729 N N . VAL A 1 95 ? -3.268 -1.427 7.970 1.00 97.44 95 VAL A N 1
ATOM 730 C CA . VAL A 1 95 ? -2.414 -2.486 7.429 1.00 97.44 95 VAL A CA 1
ATOM 731 C C . VAL A 1 95 ? -1.866 -2.015 6.089 1.00 97.44 95 VAL A C 1
ATOM 733 O O . VAL A 1 95 ? -2.607 -1.874 5.122 1.00 97.44 95 VAL A O 1
ATOM 736 N N . ALA A 1 96 ? -0.568 -1.746 6.033 1.00 97.94 96 ALA A N 1
ATOM 737 C CA . ALA A 1 96 ? 0.134 -1.418 4.803 1.00 97.94 96 ALA A CA 1
ATOM 738 C C . ALA A 1 96 ? 0.729 -2.696 4.203 1.00 97.94 96 ALA A C 1
ATOM 740 O O . ALA A 1 96 ? 1.542 -3.371 4.843 1.00 97.94 96 ALA A O 1
ATOM 741 N N . VAL A 1 97 ? 0.308 -3.012 2.982 1.00 97.50 97 VAL A N 1
ATOM 742 C CA . VAL A 1 97 ? 0.698 -4.224 2.265 1.00 97.50 97 VAL A CA 1
ATOM 743 C C . VAL A 1 97 ? 1.937 -3.943 1.426 1.00 97.50 97 VAL A C 1
ATOM 745 O O . VAL A 1 97 ? 1.954 -3.021 0.612 1.00 97.50 97 VAL A O 1
ATOM 748 N N . GLY A 1 98 ? 2.987 -4.730 1.634 1.00 97.00 98 GLY A N 1
ATOM 749 C CA . GLY A 1 98 ? 4.157 -4.764 0.763 1.00 97.00 98 GLY A CA 1
ATOM 750 C C . GLY A 1 98 ? 4.167 -6.036 -0.073 1.00 97.00 98 GLY A C 1
ATOM 751 O O . GLY A 1 98 ? 3.948 -7.111 0.475 1.00 97.00 98 GLY A O 1
ATOM 752 N N . ALA A 1 99 ? 4.471 -5.925 -1.365 1.00 94.19 99 ALA A N 1
ATOM 753 C CA . ALA A 1 99 ? 4.658 -7.068 -2.258 1.00 94.19 99 ALA A CA 1
ATOM 754 C C . ALA A 1 99 ? 5.829 -6.815 -3.218 1.00 94.19 99 ALA A C 1
ATOM 756 O O . ALA A 1 99 ? 6.172 -5.661 -3.499 1.00 94.19 99 ALA A O 1
ATOM 757 N N . GLY A 1 100 ? 6.453 -7.894 -3.696 1.00 92.88 100 GLY A N 1
ATOM 758 C CA . GLY A 1 100 ? 7.504 -7.865 -4.717 1.00 92.88 100 GLY A CA 1
ATOM 759 C C . GLY A 1 100 ? 8.523 -6.715 -4.555 1.00 92.88 100 GLY A C 1
ATOM 760 O O . GLY A 1 100 ? 9.086 -6.542 -3.469 1.00 92.88 100 GLY A O 1
ATOM 761 N N . PRO A 1 101 ? 8.765 -5.898 -5.602 1.00 93.12 101 PRO A N 1
ATOM 762 C CA . PRO A 1 101 ? 9.835 -4.894 -5.609 1.00 93.12 101 PRO A CA 1
ATOM 763 C C . PRO A 1 101 ? 9.619 -3.723 -4.637 1.00 93.12 101 PRO A C 1
ATOM 765 O O . PRO A 1 101 ? 10.575 -3.020 -4.316 1.00 93.12 101 PRO A O 1
ATOM 768 N N . TYR A 1 102 ? 8.395 -3.500 -4.143 1.00 94.88 102 TYR A N 1
ATOM 769 C CA . TYR A 1 102 ? 8.077 -2.371 -3.260 1.00 94.88 102 TYR A CA 1
ATOM 770 C C . TYR A 1 102 ? 7.904 -2.760 -1.788 1.00 94.88 102 TYR A C 1
ATOM 772 O O . TYR A 1 102 ? 7.757 -1.879 -0.934 1.00 94.88 102 TYR A O 1
ATOM 780 N N . ALA A 1 103 ? 7.980 -4.055 -1.462 1.00 97.88 103 ALA A N 1
ATOM 781 C CA . ALA A 1 103 ? 7.813 -4.574 -0.106 1.00 97.88 103 ALA A CA 1
ATOM 782 C C . ALA A 1 103 ? 8.724 -3.872 0.917 1.00 97.88 103 ALA A C 1
ATOM 784 O O . ALA A 1 103 ? 8.254 -3.342 1.927 1.00 97.88 103 ALA A O 1
ATOM 785 N N . GLY A 1 104 ? 10.020 -3.764 0.604 1.00 98.38 104 GLY A N 1
ATOM 786 C CA . GLY A 1 104 ? 10.992 -3.094 1.471 1.00 98.38 104 GLY A CA 1
ATOM 787 C C . GLY A 1 104 ? 10.708 -1.600 1.667 1.00 98.38 104 GLY A C 1
ATOM 788 O O . GLY A 1 104 ? 10.962 -1.056 2.741 1.00 98.38 104 GLY A O 1
ATOM 789 N N . HIS A 1 105 ? 10.137 -0.921 0.668 1.00 98.38 105 HIS A N 1
ATOM 790 C CA . HIS A 1 105 ? 9.774 0.492 0.784 1.00 98.38 105 HIS A CA 1
ATOM 791 C C . HIS A 1 105 ? 8.575 0.697 1.709 1.00 98.38 105 HIS A C 1
ATOM 793 O O . HIS A 1 105 ? 8.608 1.592 2.553 1.00 98.38 105 HIS A O 1
ATOM 799 N N . VAL A 1 106 ? 7.550 -0.154 1.606 1.00 98.62 106 VAL A N 1
ATOM 800 C CA . VAL A 1 106 ? 6.393 -0.112 2.512 1.00 98.62 106 VAL A CA 1
ATOM 801 C C . VAL A 1 106 ? 6.824 -0.435 3.940 1.00 98.62 106 VAL A C 1
ATOM 803 O O . VAL A 1 106 ? 6.457 0.291 4.862 1.00 98.62 106 VAL A O 1
ATOM 806 N N . GLN A 1 107 ? 7.678 -1.444 4.134 1.00 98.69 107 GLN A N 1
ATOM 807 C CA . GLN A 1 107 ? 8.215 -1.782 5.453 1.00 98.69 107 GLN A CA 1
ATOM 808 C C . GLN A 1 107 ? 8.966 -0.602 6.092 1.00 98.69 107 GLN A C 1
ATOM 810 O O . GLN A 1 107 ? 8.772 -0.314 7.273 1.00 98.69 107 GLN A O 1
ATOM 815 N N . GLN A 1 108 ? 9.781 0.123 5.314 1.00 98.69 108 GLN A N 1
ATOM 816 C CA . GLN A 1 108 ? 10.474 1.329 5.784 1.00 98.69 108 GLN A CA 1
ATOM 817 C C . GLN A 1 108 ? 9.497 2.437 6.193 1.00 98.69 108 GLN A C 1
ATOM 819 O O . GLN A 1 108 ? 9.701 3.071 7.227 1.00 98.69 108 GLN A O 1
ATOM 824 N N . VAL A 1 109 ? 8.426 2.652 5.423 1.00 98.62 109 VAL A N 1
ATOM 825 C CA . VAL A 1 109 ? 7.387 3.637 5.766 1.00 98.62 109 VAL A CA 1
ATOM 826 C C . VAL A 1 109 ? 6.679 3.247 7.060 1.00 98.62 109 VAL A C 1
ATOM 828 O O . VAL A 1 109 ? 6.556 4.083 7.951 1.00 98.62 109 VAL A O 1
ATOM 831 N N . VAL A 1 110 ? 6.263 1.985 7.208 1.00 98.56 110 VAL A N 1
ATOM 832 C CA . VAL A 1 110 ? 5.628 1.501 8.446 1.00 98.56 110 VAL A CA 1
ATOM 833 C C . VAL A 1 110 ? 6.559 1.681 9.640 1.00 98.56 110 VAL A C 1
ATOM 835 O O . VAL A 1 110 ? 6.126 2.185 10.674 1.00 98.56 110 VAL A O 1
ATOM 838 N N . LYS A 1 111 ? 7.844 1.334 9.494 1.00 98.56 111 LYS A N 1
ATOM 839 C CA . LYS A 1 111 ? 8.833 1.556 10.551 1.00 98.56 111 LYS A CA 1
ATOM 840 C C . LYS A 1 111 ? 8.902 3.035 10.938 1.00 98.56 111 LYS A C 1
ATOM 842 O O . LYS A 1 111 ? 8.785 3.343 12.115 1.00 98.56 111 LYS A O 1
ATOM 847 N N . ALA A 1 112 ? 9.017 3.940 9.966 1.00 98.19 112 ALA A N 1
ATOM 848 C CA . ALA A 1 112 ? 9.085 5.378 10.228 1.00 98.19 112 ALA A CA 1
ATOM 849 C C . ALA A 1 112 ? 7.821 5.924 10.919 1.00 98.19 112 ALA A C 1
ATOM 851 O O . ALA A 1 112 ? 7.921 6.806 11.766 1.00 98.19 112 ALA A O 1
ATOM 852 N N . ARG A 1 113 ? 6.631 5.396 10.594 1.00 97.31 113 ARG A N 1
ATOM 853 C CA . ARG A 1 113 ? 5.380 5.742 11.293 1.00 97.31 113 ARG A CA 1
ATOM 854 C C . ARG A 1 113 ? 5.388 5.261 12.744 1.00 97.31 113 ARG A C 1
ATOM 856 O O . ARG A 1 113 ? 5.034 6.031 13.629 1.00 97.31 113 ARG A O 1
ATOM 863 N N . ASN A 1 114 ? 5.827 4.027 12.982 1.00 97.12 114 ASN A N 1
ATOM 864 C CA . ASN A 1 114 ? 5.910 3.454 14.325 1.00 97.12 114 ASN A CA 1
ATOM 865 C C . ASN A 1 114 ? 6.969 4.152 15.192 1.00 97.12 114 ASN A C 1
ATOM 867 O O . ASN A 1 114 ? 6.715 4.391 16.367 1.00 97.12 114 ASN A O 1
ATOM 871 N N . ASP A 1 115 ? 8.115 4.525 14.612 1.00 97.69 115 ASP A N 1
ATOM 872 C CA . ASP A 1 115 ? 9.149 5.330 15.280 1.00 97.69 115 ASP A CA 1
ATOM 873 C C . ASP A 1 115 ? 8.638 6.747 15.634 1.00 97.69 115 ASP A C 1
ATOM 875 O O . ASP A 1 115 ? 9.200 7.404 16.504 1.00 97.69 115 ASP A O 1
ATOM 879 N N . ALA A 1 116 ? 7.577 7.215 14.966 1.00 95.62 116 ALA A N 1
ATOM 880 C CA . ALA A 1 116 ? 6.878 8.474 15.229 1.00 95.62 116 ALA A CA 1
ATOM 881 C C . ALA A 1 116 ? 5.580 8.272 16.045 1.00 95.62 116 ALA A C 1
ATOM 883 O O . ALA A 1 116 ? 4.608 9.007 15.860 1.00 95.62 116 ALA A O 1
ATOM 884 N N . ASP A 1 117 ? 5.557 7.248 16.904 1.00 94.81 117 ASP A N 1
ATOM 885 C CA . ASP A 1 117 ? 4.477 6.895 17.839 1.00 94.81 117 ASP A CA 1
ATOM 886 C C . ASP A 1 117 ? 3.122 6.507 17.208 1.00 94.81 117 ASP A C 1
ATOM 888 O O . ASP A 1 117 ? 2.133 6.292 17.915 1.00 94.81 117 ASP A O 1
ATOM 892 N N . ASP A 1 118 ? 3.048 6.308 15.888 1.00 95.25 118 ASP A N 1
ATOM 893 C CA . ASP A 1 118 ? 1.852 5.780 15.217 1.00 95.25 118 ASP A CA 1
ATOM 894 C C . ASP A 1 118 ? 1.853 4.246 15.210 1.00 95.25 118 ASP A C 1
ATOM 896 O O . ASP A 1 118 ? 1.842 3.597 14.165 1.00 95.25 118 ASP A O 1
ATOM 900 N N . SER A 1 119 ? 1.842 3.655 16.407 1.00 91.69 119 SER A N 1
ATOM 901 C CA . SER A 1 119 ? 1.876 2.198 16.604 1.00 91.69 119 SER A CA 1
ATOM 902 C C . SER A 1 119 ? 0.649 1.455 16.060 1.00 91.69 119 SER A C 1
ATOM 904 O O . SER A 1 119 ? 0.614 0.230 16.123 1.00 91.69 119 SER A O 1
ATOM 906 N N . GLY A 1 120 ? -0.360 2.153 15.530 1.00 94.56 120 GLY A N 1
ATOM 907 C CA . GLY A 1 120 ? -1.521 1.558 14.866 1.00 94.56 120 GLY A CA 1
ATOM 908 C C . GLY A 1 120 ? -1.278 1.195 13.397 1.00 94.56 120 GLY A C 1
ATOM 909 O O . GLY A 1 120 ? -2.209 0.730 12.739 1.00 94.56 120 GLY A O 1
ATOM 910 N N . VAL A 1 121 ? -0.067 1.413 12.868 1.00 97.44 121 VAL A N 1
ATOM 911 C CA . VAL A 1 121 ? 0.321 1.013 11.509 1.00 97.44 121 VAL A CA 1
ATOM 912 C C . VAL A 1 121 ? 1.037 -0.343 11.536 1.00 97.44 121 VAL A C 1
ATOM 914 O O . VAL A 1 121 ? 2.042 -0.551 12.219 1.00 97.44 121 VAL A O 1
ATOM 917 N N . ARG A 1 122 ? 0.510 -1.302 10.776 1.00 97.88 122 ARG A N 1
ATOM 918 C CA . ARG A 1 122 ? 0.985 -2.684 10.683 1.00 97.88 122 ARG A CA 1
ATOM 919 C C . ARG A 1 122 ? 1.495 -2.958 9.278 1.00 97.88 122 ARG A C 1
ATOM 921 O O . ARG A 1 122 ? 0.850 -2.591 8.303 1.00 97.88 122 ARG A O 1
ATOM 928 N N . TYR A 1 123 ? 2.646 -3.610 9.184 1.00 98.31 123 TYR A N 1
ATOM 929 C CA . TYR A 1 123 ? 3.177 -4.095 7.916 1.00 98.31 123 TYR A CA 1
ATOM 930 C C . TYR A 1 123 ? 2.691 -5.522 7.689 1.00 98.31 123 TYR A C 1
ATOM 932 O O . TYR A 1 123 ? 2.830 -6.358 8.583 1.00 98.31 123 TYR A O 1
ATOM 940 N N . TRP A 1 124 ? 2.165 -5.794 6.500 1.00 98.25 124 TRP A N 1
ATOM 941 C CA . TRP A 1 124 ? 1.882 -7.149 6.045 1.00 98.25 124 TRP A CA 1
ATOM 942 C C . TRP A 1 124 ? 2.598 -7.396 4.720 1.00 98.25 124 TRP A C 1
ATOM 944 O O . TRP A 1 124 ? 2.477 -6.601 3.789 1.00 98.25 124 TRP A O 1
ATOM 954 N N . PHE A 1 125 ? 3.372 -8.478 4.648 1.00 97.81 125 PHE A N 1
ATOM 955 C CA . PHE A 1 125 ? 4.000 -8.906 3.404 1.00 97.81 125 PHE A CA 1
ATOM 956 C C . PHE A 1 125 ? 3.046 -9.843 2.666 1.00 97.81 125 PHE A C 1
ATOM 958 O O . PHE A 1 125 ? 2.701 -10.905 3.186 1.00 97.81 125 PHE A O 1
ATOM 965 N N . LEU A 1 126 ? 2.629 -9.437 1.469 1.00 95.81 126 LEU A N 1
ATOM 966 C CA . LEU A 1 126 ? 1.901 -10.295 0.552 1.00 95.81 126 LEU A CA 1
ATOM 967 C C . LEU A 1 126 ? 2.918 -11.122 -0.240 1.00 95.81 126 LEU A C 1
ATOM 969 O O . LEU A 1 126 ? 3.524 -10.641 -1.196 1.00 95.81 126 LEU A O 1
ATOM 973 N N . ASP A 1 127 ? 3.106 -12.354 0.221 1.00 92.38 127 ASP A N 1
ATOM 974 C CA . ASP A 1 127 ? 3.902 -13.376 -0.453 1.00 92.38 127 ASP A CA 1
ATOM 975 C C . ASP A 1 127 ? 3.187 -13.856 -1.725 1.00 92.38 127 ASP A C 1
ATOM 977 O O . ASP A 1 127 ? 1.9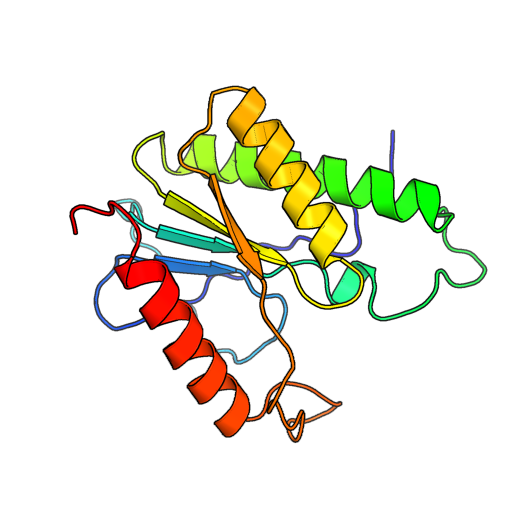88 -14.163 -1.691 1.00 92.38 127 ASP A O 1
ATOM 981 N N . ASP A 1 128 ? 3.926 -13.919 -2.832 1.00 91.88 128 ASP A N 1
ATOM 982 C CA . ASP A 1 128 ? 3.435 -14.373 -4.132 1.00 91.88 128 ASP A CA 1
ATOM 983 C C . ASP A 1 128 ? 3.508 -15.898 -4.299 1.00 91.88 128 ASP A C 1
ATOM 985 O O . ASP A 1 128 ? 2.962 -16.444 -5.261 1.00 91.88 128 ASP A O 1
ATOM 989 N N . LEU A 1 129 ? 4.097 -16.615 -3.335 1.00 92.62 129 LEU A N 1
ATOM 990 C CA . LEU A 1 129 ? 4.157 -18.069 -3.366 1.00 92.62 129 LEU A CA 1
ATOM 991 C C . LEU A 1 129 ? 2.753 -18.681 -3.478 1.00 92.62 129 LEU A C 1
ATOM 993 O O . LEU A 1 129 ? 1.876 -18.469 -2.634 1.00 92.62 129 LEU A O 1
ATOM 997 N N . GLY A 1 130 ? 2.554 -19.492 -4.517 1.00 93.06 130 GLY A N 1
ATOM 998 C CA . GLY A 1 130 ? 1.296 -20.193 -4.783 1.00 93.06 130 GLY A CA 1
ATOM 999 C C . GLY A 1 130 ? 0.208 -19.349 -5.453 1.00 93.06 130 GLY A C 1
ATOM 1000 O O . GLY A 1 130 ? -0.876 -19.886 -5.666 1.00 93.06 130 GLY A O 1
ATOM 1001 N N . LEU A 1 131 ? 0.481 -18.082 -5.784 1.00 95.62 131 LEU A N 1
ATOM 1002 C CA . LEU A 1 131 ? -0.383 -17.293 -6.662 1.00 95.62 131 LEU A CA 1
ATOM 1003 C C . LEU A 1 131 ? -0.140 -17.694 -8.126 1.00 95.62 131 LEU A C 1
ATOM 1005 O O . LEU A 1 131 ? 0.996 -17.956 -8.528 1.00 95.62 131 LEU A O 1
ATOM 1009 N N . ASP A 1 132 ? -1.209 -17.776 -8.911 1.00 96.00 132 ASP A N 1
ATOM 1010 C CA . ASP A 1 132 ? -1.202 -18.259 -10.291 1.00 96.00 132 ASP 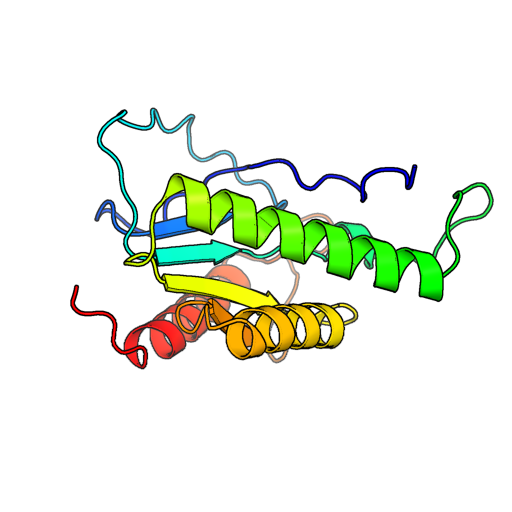A CA 1
ATOM 1011 C C . ASP A 1 132 ? -1.226 -17.140 -11.343 1.00 96.00 132 ASP A C 1
ATOM 1013 O O . ASP A 1 132 ? -0.766 -17.367 -12.464 1.00 96.00 132 ASP A O 1
ATOM 1017 N N . PHE A 1 133 ? -1.698 -15.938 -10.991 1.00 92.88 133 PHE A N 1
ATOM 1018 C CA . PHE A 1 133 ? -1.795 -14.771 -11.875 1.00 92.88 133 PHE A CA 1
ATOM 1019 C C . PHE A 1 133 ? -2.535 -15.061 -13.191 1.00 92.88 133 PHE A C 1
ATOM 1021 O O . PHE A 1 133 ? -2.246 -14.473 -14.236 1.00 92.88 133 PHE A O 1
ATOM 1028 N N . LEU A 1 134 ? -3.498 -15.988 -13.157 1.00 95.25 134 LEU A N 1
ATOM 1029 C CA . LEU A 1 134 ? -4.275 -16.405 -14.328 1.00 95.25 134 LEU A CA 1
ATOM 1030 C C . LEU A 1 134 ? -5.479 -15.493 -14.612 1.00 95.25 134 LEU A C 1
ATOM 1032 O O . LEU A 1 134 ? -6.329 -15.826 -15.444 1.00 95.25 134 LEU A O 1
ATOM 1036 N N . GLY A 1 135 ? -5.580 -14.349 -13.931 1.00 90.38 135 GLY A N 1
ATOM 1037 C CA . GLY A 1 135 ? -6.490 -13.275 -14.308 1.00 90.38 135 GLY A CA 1
ATOM 1038 C C . GLY A 1 135 ? -6.068 -12.595 -15.617 1.00 90.38 135 GLY A C 1
ATOM 1039 O O . GLY A 1 135 ? -4.979 -12.808 -16.153 1.00 90.38 135 GLY A O 1
ATOM 1040 N N . CYS A 1 136 ? -6.945 -11.746 -16.160 1.00 91.25 136 CYS A N 1
ATOM 1041 C CA . CYS A 1 136 ? -6.635 -10.967 -17.363 1.00 91.25 136 CYS A CA 1
ATOM 1042 C C . CYS A 1 136 ? -5.378 -10.116 -17.153 1.00 91.25 136 CYS A C 1
ATOM 1044 O O . CYS A 1 136 ? -5.193 -9.572 -16.072 1.00 91.25 136 CYS A O 1
ATOM 1046 N N . ASP A 1 137 ? -4.539 -9.964 -18.179 1.00 89.75 137 ASP A N 1
ATOM 1047 C CA . ASP A 1 137 ? -3.331 -9.119 -18.147 1.00 89.75 137 ASP A CA 1
ATOM 1048 C C . ASP A 1 137 ? -2.348 -9.439 -16.998 1.00 89.75 137 ASP A C 1
ATOM 1050 O O . ASP A 1 137 ? -1.580 -8.576 -16.577 1.00 89.75 137 ASP A O 1
ATOM 1054 N N . GLY A 1 138 ? -2.368 -10.676 -16.485 1.00 85.19 138 GLY A N 1
ATOM 1055 C CA . GLY A 1 138 ? -1.524 -11.101 -15.364 1.00 85.19 138 GLY A CA 1
ATOM 1056 C C . GLY A 1 138 ? -2.013 -10.617 -13.995 1.00 85.19 138 GLY A C 1
ATOM 1057 O O . GLY A 1 138 ? -1.224 -10.544 -13.054 1.00 85.19 138 GLY A O 1
ATOM 1058 N N . HIS A 1 139 ? -3.291 -10.248 -13.874 1.00 88.31 139 HIS A N 1
ATOM 1059 C CA . HIS A 1 139 ? -3.909 -9.944 -12.584 1.00 88.31 139 HIS A CA 1
ATOM 1060 C C . HIS A 1 139 ? -4.182 -11.215 -11.769 1.00 88.31 139 HIS A C 1
ATOM 1062 O O . HIS A 1 139 ? -4.194 -12.329 -12.296 1.00 88.31 139 HIS A O 1
ATOM 1068 N N . TYR A 1 140 ? -4.462 -11.022 -10.478 1.00 91.75 140 TYR A N 1
ATOM 1069 C CA . TYR A 1 140 ? -4.923 -12.085 -9.592 1.00 91.75 140 TYR A CA 1
ATOM 1070 C C . TYR A 1 140 ? -6.149 -12.796 -10.170 1.00 91.75 140 TYR A C 1
ATOM 1072 O O . TYR A 1 140 ? -7.096 -12.167 -10.653 1.00 91.75 140 TYR A O 1
ATOM 1080 N N . SER A 1 141 ? -6.115 -14.125 -10.143 1.00 90.50 141 SER A N 1
ATOM 1081 C CA . SER A 1 141 ? -7.287 -14.940 -10.440 1.00 90.50 141 SER A CA 1
ATOM 1082 C C . SER A 1 141 ? -8.236 -15.002 -9.237 1.00 90.50 141 SER A C 1
ATOM 1084 O O . SER A 1 141 ? -7.886 -14.666 -8.109 1.00 90.50 141 SER A O 1
ATOM 1086 N N . ALA A 1 142 ? -9.441 -15.545 -9.434 1.00 92.94 142 ALA A N 1
ATOM 1087 C CA . ALA A 1 142 ? -10.341 -15.832 -8.314 1.00 92.94 142 ALA A CA 1
ATOM 1088 C C . ALA A 1 142 ? -9.777 -16.888 -7.334 1.00 92.94 142 ALA A C 1
ATOM 1090 O O . ALA A 1 142 ? -10.304 -17.061 -6.234 1.00 92.94 142 ALA A O 1
ATOM 1091 N N . HIS A 1 143 ? -8.779 -17.680 -7.740 1.00 93.25 143 HIS A N 1
ATOM 1092 C CA . HIS A 1 143 ? -8.041 -18.559 -6.833 1.00 93.25 143 HIS A CA 1
ATOM 1093 C C . HIS A 1 143 ? -7.045 -17.749 -5.993 1.00 93.25 143 HIS A C 1
ATOM 1095 O O . HIS A 1 143 ? -7.052 -17.890 -4.769 1.00 93.25 143 HIS A O 1
ATOM 1101 N N . ASP A 1 144 ? -6.306 -16.834 -6.618 1.00 92.50 144 ASP A N 1
ATOM 1102 C CA . ASP A 1 144 ? -5.398 -15.917 -5.925 1.00 92.50 144 ASP A CA 1
ATOM 1103 C C . ASP A 1 144 ? -6.136 -15.049 -4.907 1.00 92.50 144 ASP A C 1
ATOM 1105 O O . ASP A 1 144 ? -5.732 -14.996 -3.749 1.00 92.50 144 ASP A O 1
ATOM 1109 N N . ASP A 1 145 ? -7.269 -14.451 -5.289 1.00 90.62 145 ASP A N 1
ATOM 1110 C CA . ASP A 1 145 ? -8.088 -13.630 -4.390 1.00 90.62 145 ASP A CA 1
ATOM 1111 C C . ASP A 1 145 ? -8.502 -14.399 -3.125 1.00 90.62 145 ASP A C 1
ATOM 1113 O O . ASP A 1 145 ? -8.502 -13.843 -2.025 1.00 90.62 145 ASP A O 1
ATOM 1117 N N . ARG A 1 146 ? -8.817 -15.698 -3.253 1.00 91.69 146 ARG A N 1
ATOM 1118 C CA . ARG A 1 146 ? -9.153 -16.562 -2.108 1.00 91.69 146 ARG A CA 1
ATOM 1119 C C . ARG A 1 146 ? -7.942 -16.816 -1.217 1.00 91.69 146 ARG A C 1
ATOM 1121 O O . ARG A 1 146 ? -8.052 -16.672 -0.004 1.00 91.69 146 ARG A O 1
ATOM 1128 N N . LEU A 1 147 ? -6.786 -17.131 -1.801 1.00 94.62 147 LEU A N 1
ATOM 1129 C CA . LEU A 1 147 ? -5.549 -17.313 -1.037 1.00 94.62 147 LEU A CA 1
ATOM 1130 C C . LEU A 1 147 ? -5.141 -16.031 -0.304 1.00 94.62 147 LEU A C 1
ATOM 1132 O O . LEU A 1 147 ? -4.744 -16.080 0.860 1.00 94.62 147 LEU A O 1
ATOM 1136 N N . ILE A 1 148 ? -5.248 -14.882 -0.971 1.00 93.19 148 ILE A N 1
ATOM 1137 C CA . ILE A 1 148 ? -4.956 -13.569 -0.395 1.00 93.19 148 ILE A CA 1
ATOM 1138 C C . ILE A 1 148 ? -5.914 -13.283 0.759 1.00 93.19 148 ILE A C 1
ATOM 1140 O O . ILE A 1 148 ? -5.455 -12.883 1.829 1.00 93.19 148 ILE A O 1
ATOM 1144 N N . ALA A 1 149 ? -7.214 -13.529 0.574 1.00 90.44 149 ALA A N 1
ATOM 1145 C CA . ALA A 1 149 ? -8.210 -13.366 1.626 1.00 90.44 149 ALA A CA 1
ATOM 1146 C C . ALA A 1 149 ? -7.895 -14.246 2.844 1.00 90.44 149 ALA A C 1
ATOM 1148 O O . ALA A 1 149 ? -7.815 -13.720 3.951 1.00 90.44 149 ALA A O 1
ATOM 1149 N N . ASP A 1 150 ? -7.615 -15.538 2.655 1.00 92.00 150 ASP A N 1
ATOM 1150 C CA . ASP A 1 150 ? -7.292 -16.458 3.753 1.00 92.00 150 ASP A CA 1
ATOM 1151 C C . ASP A 1 150 ? -6.051 -16.000 4.539 1.00 92.00 150 ASP A C 1
ATOM 1153 O O . ASP A 1 150 ? -6.051 -15.960 5.778 1.00 92.00 150 ASP A O 1
ATOM 1157 N N . ARG A 1 151 ? -4.989 -15.596 3.829 1.00 95.25 151 ARG A N 1
ATOM 1158 C CA . ARG A 1 151 ? -3.736 -15.117 4.439 1.00 95.25 151 ARG A CA 1
ATOM 1159 C C . ARG A 1 151 ? -3.939 -13.797 5.181 1.00 95.25 151 ARG A C 1
ATOM 1161 O O . ARG A 1 151 ? -3.440 -13.638 6.297 1.00 95.25 151 ARG A O 1
ATOM 1168 N N . LEU A 1 152 ? -4.680 -12.863 4.586 1.00 93.38 152 LEU A N 1
ATOM 1169 C CA . LEU A 1 152 ? -4.967 -11.559 5.174 1.00 93.38 152 LEU A CA 1
ATOM 1170 C C . LEU A 1 152 ? -5.860 -11.700 6.410 1.00 93.38 152 LEU A C 1
ATOM 1172 O O . LEU A 1 152 ? -5.550 -11.121 7.448 1.00 93.38 152 LEU A O 1
ATOM 1176 N N . THR A 1 153 ? -6.916 -12.510 6.342 1.00 90.50 153 THR A N 1
ATOM 1177 C CA . THR A 1 153 ? -7.771 -12.830 7.491 1.00 90.50 153 THR A CA 1
ATOM 1178 C C . THR A 1 153 ? -6.963 -13.459 8.622 1.00 90.50 153 THR A C 1
ATOM 1180 O O . THR A 1 153 ? -7.095 -13.028 9.767 1.00 90.50 153 THR A O 1
ATOM 1183 N N . SER A 1 154 ? -6.072 -14.408 8.316 1.00 93.38 154 SER A N 1
ATOM 1184 C CA . SER A 1 154 ? -5.190 -15.020 9.320 1.00 93.38 154 SER A CA 1
ATOM 1185 C C . SER A 1 154 ? -4.276 -13.991 9.992 1.00 93.38 154 SER A C 1
ATOM 1187 O O . SER A 1 154 ? -4.118 -14.001 11.211 1.00 93.38 154 SER A O 1
ATOM 1189 N N . PHE A 1 155 ? -3.698 -13.068 9.215 1.00 94.81 155 PHE A N 1
ATOM 1190 C CA . PHE A 1 155 ? -2.869 -11.989 9.751 1.00 94.81 155 PHE A CA 1
ATOM 1191 C C . PHE A 1 155 ? -3.676 -11.041 10.646 1.00 94.81 155 PHE A C 1
ATOM 1193 O O . PHE A 1 155 ? -3.262 -10.732 11.763 1.00 94.81 155 PHE A O 1
ATOM 1200 N N . ILE A 1 156 ? -4.842 -10.608 10.164 1.00 92.81 156 ILE A N 1
ATOM 1201 C CA . ILE A 1 156 ? -5.741 -9.687 10.860 1.00 92.81 156 ILE A CA 1
ATOM 1202 C C . ILE A 1 156 ? -6.216 -10.283 12.193 1.00 92.81 156 ILE A C 1
ATOM 1204 O O . ILE A 1 156 ? -6.242 -9.569 13.191 1.00 92.81 156 ILE A O 1
ATOM 1208 N N . ALA A 1 157 ? -6.527 -11.581 12.237 1.00 91.44 157 ALA A N 1
ATOM 1209 C CA . ALA A 1 157 ? -6.956 -12.272 13.455 1.00 91.44 157 ALA A CA 1
ATOM 1210 C C . ALA A 1 157 ? -5.890 -12.282 14.569 1.00 91.44 157 ALA A C 1
ATOM 1212 O O . ALA A 1 157 ? -6.227 -12.444 15.740 1.00 91.44 157 ALA A O 1
ATOM 1213 N N . GLY A 1 158 ? -4.610 -12.101 14.224 1.00 91.75 158 GLY A N 1
ATOM 1214 C CA . GLY A 1 158 ? -3.515 -11.975 15.188 1.00 91.75 158 GLY A CA 1
ATOM 1215 C C . GLY A 1 158 ? -3.294 -10.553 15.715 1.00 91.75 158 GLY A C 1
ATOM 1216 O O . GLY A 1 158 ? -2.442 -10.351 16.582 1.00 91.75 158 GLY A O 1
ATOM 1217 N N . LEU A 1 159 ? -4.007 -9.551 15.193 1.00 90.69 159 LEU A N 1
ATOM 1218 C CA . LEU A 1 159 ? -3.865 -8.168 15.638 1.00 90.69 159 LEU A CA 1
ATOM 1219 C C . LEU A 1 159 ? -4.667 -7.927 16.930 1.00 90.69 159 LEU A C 1
ATOM 1221 O O . LEU A 1 159 ? -5.716 -8.536 17.134 1.00 90.69 159 LEU A O 1
ATOM 1225 N N . PRO A 1 160 ? -4.218 -7.012 17.812 1.00 83.25 160 PRO A N 1
ATOM 1226 C CA . PRO A 1 160 ? -4.946 -6.633 19.024 1.00 83.25 160 PRO A CA 1
ATOM 1227 C C . PRO A 1 160 ? -6.10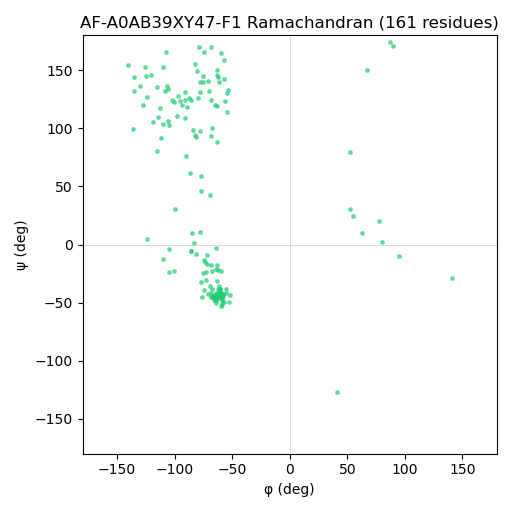3 -5.687 18.679 1.00 83.25 160 PRO A C 1
ATOM 1229 O O . PRO A 1 160 ? -6.154 -4.531 19.095 1.00 83.25 160 PRO A O 1
ATOM 1232 N N . THR A 1 161 ? -7.005 -6.159 17.836 1.00 72.44 161 THR A N 1
ATOM 1233 C CA . THR A 1 161 ? -8.117 -5.403 17.288 1.00 72.44 161 THR A CA 1
ATOM 1234 C C . THR A 1 161 ? -9.380 -5.854 17.998 1.00 72.44 161 THR A C 1
ATOM 1236 O O . THR A 1 161 ? -9.872 -6.948 17.757 1.00 72.44 161 THR A O 1
ATOM 1239 N N . GLY A 1 162 ? -9.859 -5.046 18.944 1.00 65.31 162 GLY A N 1
ATOM 1240 C CA . GLY A 1 162 ? -10.990 -5.387 19.814 1.00 65.31 162 GLY A CA 1
ATOM 1241 C C . GLY A 1 162 ? -12.363 -5.267 19.146 1.00 65.31 162 GLY A C 1
ATOM 1242 O O . GLY A 1 162 ? -13.238 -4.632 19.733 1.00 65.31 162 GLY A O 1
ATOM 1243 N N . TRP A 1 163 ? -12.520 -5.790 17.923 1.00 65.12 163 TRP A N 1
ATOM 1244 C CA . TRP A 1 163 ? -13.811 -5.875 17.228 1.00 65.12 163 TRP A CA 1
ATOM 1245 C C . TRP A 1 163 ? -14.514 -7.208 17.476 1.00 65.12 163 TRP A C 1
ATOM 1247 O O . TRP A 1 163 ? -13.820 -8.228 17.686 1.00 65.12 163 TRP A O 1
#

pLDDT: mean 82.07, std 20.42, range [30.84, 98.69]

Nearest PDB structures (foldseek):
  2w9x-assembly1_A  TM=9.019E-01  e=2.080E-09  Cellvibrio japonicus
  2w9x-assembly1_B  TM=8.626E-01  e=1.239E-09  Cellvibrio japonicus
  2ok8-assembly2_D  TM=3.674E-01  e=9.275E-02  Plasmodium falciparum 3D7
  6aae-assembly1_A  TM=3.560E-01  e=3.855E-01  uncultured bacterium
  8ioj-assembly1_K  TM=4.033E-01  e=9.544E-01  Synechococcus elongatus PCC 6301

Foldseek 3Di:
DDDAADDPDADWDDDDPDLAETEGDPDDDPPDDDDDDPPRAHQEYEYDDDCVLPVDADDPPDPDDPVRSLVNVLVNVLVVVVVSCVVRHLSHQYEYEAEDPCLVSSVVSLVVCVVVVSVSYHYDYDDCPPFDLPDPPSHGDPVRVVVSSVRVVVVVVPDPRPD

Organism: NCBI:txid3238629

Sequence (163 aa):
MAAPPRRIREDLRECGTDRTCVLIDPVGVHVGVWQKPGTWRPQLVVVNLGTNDFSTAVNPGEPWTPDSLAAGYRSAYGDFLQKLRTRYGAGTTIVAVGAGPYAGHVQQVVKARNDADDSGVRYWFLDDLGLDFLGCDGHYSAHDDRLIADRLTSFIAGLPTGW

Secondary structure (DSSP, 8-state):
-PPPPS-----EEE-SSSTTEEEE-SS----------TT---SEEEE---HHHHSSPPPTT-S--HHHHHHHHHHHHHHHHHHHHHHH-TT-EEEEEE-GGGHHHHHHHHHHHHHTT-TTEEEEE---TT----SGGGPPPHHHHHHHHHHHHHHHHTS----

Solvent-accessible surface area (backbone atoms only — not comparable to full-atom values): 9853 Å² total; per-residue (Å²): 136,82,80,79,66,72,74,91,66,96,43,83,39,76,60,70,95,57,87,40,39,37,38,34,44,88,75,86,74,91,77,68,87,78,80,77,58,93,82,70,64,41,51,33,35,39,38,46,71,48,64,81,64,62,74,55,79,87,54,93,86,54,100,58,50,76,68,56,42,55,52,49,45,37,52,52,52,43,53,47,53,49,50,51,40,72,73,54,36,84,80,25,36,35,38,42,38,14,42,81,93,43,22,68,49,43,47,52,35,36,48,56,39,36,77,66,72,41,70,42,48,41,74,42,77,55,75,64,82,90,54,74,39,75,24,77,97,63,33,70,21,81,65,29,52,49,53,51,48,55,53,49,51,58,55,55,71,73,47,98,64,96,121